Protein AF-A0A136N4A4-F1 (afdb_monomer)

Sequence (89 aa):
MKTNVSLKAVNGELNGEIILTWNAVKKASGYTVEICSHNIRKVWEQVDFVTRPKCIISGLQKGKTYMFRVSAVNNTQPGTGSYIVKKEI

pLDDT: mean 77.59, std 19.48, range [30.8, 95.75]

Nearest PDB structures (foldseek):
  5g56-assembly1_A  TM=8.464E-01  e=4.618E-04  Acetivibrio thermocellus
  5j7k-assembly2_B  TM=6.816E-01  e=1.506E-04  synthetic construct
  6rpx-assembly1_A  TM=8.107E-01  e=4.832E-03  Mus musculus
  4yfe-assembly2_B  TM=7.421E-01  e=1.662E-03  Mus musculus
  6rpz-assembly1_A  TM=7.913E-01  e=1.076E-02  Mus musculus

Foldseek 3Di:
DDPPWDWDWDADPDDQKIKIATDDDPQFQWKFKWKDWPDDPRDIDTDDIGRHRMDMDHDHDPPTKMWMFMATHHPPDPPDGGDGDTDTD

Secondary structure (DSSP, 8-state):
-------EEEE-SSTT-EEEE-PPPTT-SEEEEEEEESSSS---EEEEEESSSEEEE--PPTT--EEEEEEEE-TT-TTS---------

Structure (mmCIF, N/CA/C/O backbone):
data_AF-A0A136N4A4-F1
#
_entry.id   AF-A0A136N4A4-F1
#
loop_
_atom_site.group_PDB
_atom_site.id
_atom_site.type_symbol
_atom_site.label_atom_id
_atom_site.label_alt_id
_atom_site.label_comp_id
_atom_site.label_asym_id
_atom_site.label_entity_id
_atom_site.label_seq_id
_atom_site.pdbx_PDB_ins_code
_atom_site.Cartn_x
_atom_site.Cartn_y
_atom_site.Cartn_z
_atom_site.occupancy
_atom_site.B_iso_or_equiv
_atom_site.auth_seq_id
_atom_site.auth_comp_id
_atom_site.auth_asym_id
_atom_site.auth_atom_id
_atom_site.pdbx_PDB_model_num
ATOM 1 N N . MET A 1 1 ? 8.428 16.238 -15.138 1.00 37.78 1 MET A N 1
ATOM 2 C CA . MET A 1 1 ? 6.974 15.981 -15.024 1.00 37.78 1 MET A CA 1
ATOM 3 C C . MET A 1 1 ? 6.743 15.074 -13.821 1.00 37.78 1 MET A C 1
ATOM 5 O O . MET A 1 1 ? 7.283 13.977 -13.809 1.00 37.78 1 MET A O 1
ATOM 9 N N . LYS A 1 2 ? 6.048 15.541 -12.776 1.00 40.59 2 LYS A N 1
ATOM 10 C CA . LYS A 1 2 ? 5.677 14.707 -11.620 1.00 40.59 2 LYS A CA 1
ATOM 11 C C . LYS A 1 2 ? 4.405 13.946 -11.996 1.00 40.59 2 LYS A C 1
ATOM 13 O O . LYS A 1 2 ? 3.359 14.561 -12.162 1.00 40.59 2 LYS A O 1
ATOM 18 N N . THR A 1 3 ? 4.497 12.640 -12.207 1.00 40.47 3 THR A N 1
ATOM 19 C CA . THR A 1 3 ? 3.327 11.797 -12.473 1.00 40.47 3 THR A CA 1
ATOM 20 C C . THR A 1 3 ? 2.467 11.769 -11.208 1.00 40.47 3 THR A C 1
ATOM 22 O O . THR A 1 3 ? 2.927 11.302 -10.169 1.00 40.47 3 THR A O 1
ATOM 25 N N . ASN A 1 4 ? 1.247 12.308 -11.260 1.00 49.94 4 ASN A N 1
ATOM 26 C CA . ASN A 1 4 ? 0.304 12.260 -10.141 1.00 49.94 4 ASN A CA 1
ATOM 27 C C . ASN A 1 4 ? -0.151 10.807 -9.912 1.00 49.94 4 ASN A C 1
ATOM 29 O O . ASN A 1 4 ? -1.074 10.314 -10.564 1.00 49.94 4 ASN A O 1
ATOM 33 N N . VAL A 1 5 ? 0.510 10.103 -8.993 1.00 59.09 5 VAL A N 1
ATOM 34 C CA . VAL A 1 5 ? 0.037 8.815 -8.473 1.00 59.09 5 VAL A CA 1
ATOM 35 C C . VAL A 1 5 ? -1.101 9.114 -7.496 1.00 59.09 5 VAL A C 1
ATOM 37 O O . VAL A 1 5 ? -0.868 9.595 -6.391 1.00 59.09 5 VAL A O 1
ATOM 40 N N . SER A 1 6 ? -2.347 8.879 -7.910 1.00 82.44 6 SER A N 1
ATOM 41 C CA . SER A 1 6 ? -3.502 8.994 -7.014 1.00 82.44 6 SER A CA 1
ATOM 42 C C . SER A 1 6 ? -3.626 7.700 -6.213 1.00 82.44 6 SER A C 1
ATOM 44 O O . SER A 1 6 ? -4.060 6.692 -6.761 1.00 82.44 6 SER A O 1
ATOM 46 N N . LEU A 1 7 ? -3.209 7.710 -4.944 1.00 86.44 7 LEU A N 1
ATOM 47 C CA . LEU A 1 7 ? -3.482 6.617 -4.009 1.00 86.44 7 LEU A CA 1
ATOM 48 C C . LEU A 1 7 ? -4.886 6.796 -3.424 1.00 86.44 7 LEU A C 1
ATOM 50 O O . LEU A 1 7 ? -5.206 7.831 -2.834 1.00 86.44 7 LEU A O 1
ATOM 54 N N . LYS A 1 8 ? -5.718 5.770 -3.571 1.00 90.62 8 LYS A N 1
ATOM 55 C CA . LYS A 1 8 ? -7.060 5.694 -3.001 1.00 90.62 8 LYS A CA 1
ATOM 56 C C . LYS A 1 8 ? -7.108 4.561 -1.987 1.00 90.62 8 LYS A C 1
ATOM 58 O O . LYS A 1 8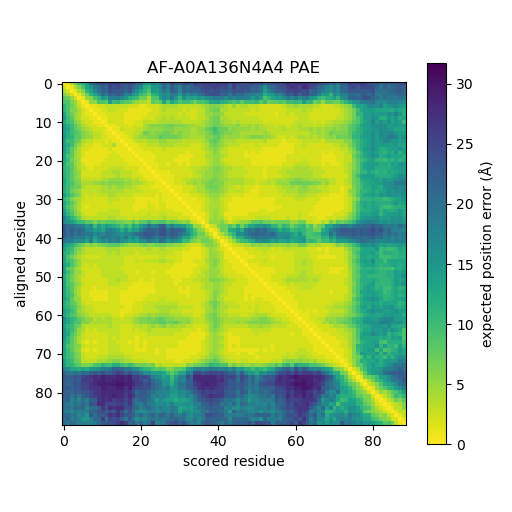 ? -6.566 3.490 -2.232 1.00 90.62 8 LYS A O 1
ATOM 63 N N . ALA A 1 9 ? -7.788 4.822 -0.880 1.00 91.12 9 ALA A N 1
ATOM 64 C CA . ALA A 1 9 ? -8.101 3.854 0.159 1.00 91.12 9 ALA A CA 1
ATOM 65 C C . ALA A 1 9 ? -9.622 3.802 0.302 1.00 91.12 9 ALA A C 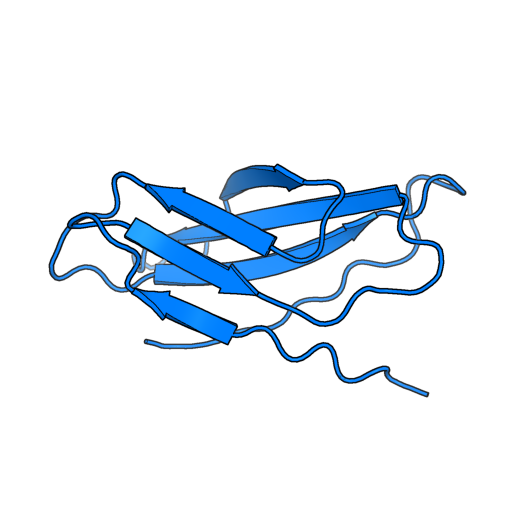1
ATOM 67 O O . ALA A 1 9 ? -10.251 4.863 0.386 1.00 91.12 9 ALA A O 1
ATOM 68 N N . VAL A 1 10 ? -10.187 2.598 0.287 1.00 92.12 10 VAL A N 1
ATOM 69 C CA . VAL A 1 10 ? -11.611 2.324 0.528 1.00 92.12 10 VAL A CA 1
ATOM 70 C C . VAL A 1 10 ? -11.742 1.132 1.474 1.00 92.12 10 VAL A C 1
ATOM 72 O O . VAL A 1 10 ? -10.814 0.332 1.573 1.00 92.12 10 VAL A O 1
ATOM 75 N N . ASN A 1 11 ? -12.874 1.007 2.165 1.00 91.44 11 ASN A N 1
ATOM 76 C CA . ASN A 1 11 ? -13.151 -0.174 2.987 1.00 91.44 11 ASN A CA 1
ATOM 77 C C . ASN A 1 11 ? -13.246 -1.429 2.107 1.00 91.44 11 ASN A C 1
ATOM 79 O O . ASN A 1 11 ? -13.775 -1.362 0.994 1.00 91.44 11 ASN A O 1
ATOM 83 N N . GLY A 1 12 ? -12.704 -2.538 2.606 1.00 89.38 12 GLY A N 1
ATOM 84 C CA . GLY A 1 12 ? -12.847 -3.858 2.001 1.00 89.38 12 GLY A CA 1
ATOM 85 C C . GLY A 1 12 ? -14.149 -4.553 2.383 1.00 89.38 12 GLY A C 1
ATOM 86 O O . GLY A 1 12 ? -15.042 -3.948 2.978 1.00 89.38 12 GLY A O 1
ATOM 87 N N . GLU A 1 13 ? -14.256 -5.829 2.019 1.00 89.38 13 GLU A N 1
ATOM 88 C CA . GLU A 1 13 ? -15.454 -6.634 2.293 1.00 89.38 13 GLU A CA 1
ATOM 89 C C . GLU A 1 13 ? -15.550 -7.026 3.775 1.00 89.38 13 GLU A C 1
ATOM 91 O O . GLU A 1 13 ? -16.650 -7.155 4.316 1.00 89.38 13 GLU A O 1
ATOM 96 N N . LEU A 1 14 ? -14.403 -7.177 4.448 1.00 89.12 14 LEU A N 1
ATOM 97 C CA . LEU A 1 14 ? -14.326 -7.561 5.855 1.00 89.12 14 LEU A CA 1
ATOM 98 C C . LEU A 1 14 ? -14.067 -6.369 6.790 1.00 89.12 14 LEU A C 1
ATOM 100 O O . LEU A 1 14 ? -13.451 -5.360 6.441 1.00 89.12 14 LEU A O 1
ATOM 104 N N . ASN A 1 15 ? -14.496 -6.513 8.047 1.00 88.25 15 ASN A N 1
ATOM 105 C CA . ASN A 1 15 ? -14.166 -5.552 9.098 1.00 88.25 15 ASN A CA 1
ATOM 106 C C . ASN A 1 15 ? -12.648 -5.489 9.314 1.00 88.25 15 ASN A C 1
ATOM 108 O O . ASN A 1 15 ? -11.998 -6.513 9.515 1.00 88.25 15 ASN A O 1
ATOM 112 N N . GLY A 1 16 ? -12.098 -4.273 9.334 1.00 89.62 16 GLY A N 1
ATOM 113 C CA . GLY A 1 16 ? -10.652 -4.071 9.462 1.00 89.62 16 GLY A CA 1
ATOM 114 C C . GLY A 1 16 ? -9.883 -4.299 8.160 1.00 89.62 16 GLY A C 1
ATOM 115 O O . GLY A 1 16 ? -8.660 -4.434 8.200 1.00 89.62 16 GLY A O 1
ATOM 116 N N . GLU A 1 17 ? -10.581 -4.348 7.023 1.00 92.62 17 GLU A N 1
ATOM 117 C CA . GLU A 1 17 ? -9.982 -4.423 5.697 1.00 92.62 17 GLU A CA 1
ATOM 118 C C . GLU A 1 17 ? -9.993 -3.060 4.998 1.00 92.62 17 GLU A C 1
ATOM 120 O O . GLU A 1 17 ? -11.012 -2.365 4.950 1.00 92.62 17 GLU A O 1
ATOM 125 N N . ILE A 1 18 ? -8.857 -2.694 4.411 1.00 93.69 18 ILE A N 1
ATOM 126 C CA . ILE A 1 18 ? -8.720 -1.541 3.525 1.00 93.69 18 ILE A CA 1
ATOM 127 C C . ILE A 1 18 ? -8.162 -2.006 2.186 1.00 93.69 18 ILE A C 1
ATOM 129 O O . ILE A 1 18 ? -7.112 -2.644 2.112 1.00 93.69 18 ILE A O 1
ATOM 133 N N . ILE A 1 19 ? -8.842 -1.617 1.112 1.00 94.62 19 ILE A N 1
ATOM 134 C CA . ILE A 1 19 ? -8.387 -1.814 -0.258 1.00 94.62 19 ILE A CA 1
ATOM 135 C C . ILE A 1 19 ? -7.685 -0.538 -0.714 1.00 94.62 19 ILE A C 1
ATOM 137 O O . ILE A 1 19 ? -8.291 0.534 -0.831 1.00 94.62 19 ILE A O 1
ATOM 141 N N . LEU A 1 20 ? -6.398 -0.669 -1.016 1.00 94.88 20 LEU A N 1
ATOM 142 C CA . LEU A 1 20 ? -5.592 0.364 -1.642 1.00 94.88 20 LEU A CA 1
ATOM 143 C C . LEU A 1 20 ? -5.569 0.165 -3.156 1.00 94.88 20 LEU A C 1
ATOM 145 O O . LEU A 1 20 ? -5.319 -0.936 -3.643 1.00 94.88 20 LEU A O 1
ATOM 149 N N . THR A 1 21 ? -5.794 1.242 -3.908 1.00 94.25 21 THR A N 1
ATOM 150 C CA . THR A 1 21 ? -5.650 1.274 -5.372 1.00 94.25 21 THR A CA 1
ATOM 151 C C . THR A 1 21 ? -4.887 2.517 -5.800 1.00 94.25 21 THR A C 1
ATOM 153 O O . THR A 1 21 ? -5.045 3.588 -5.210 1.00 94.25 21 THR A O 1
ATOM 156 N N . TRP A 1 22 ? -4.034 2.384 -6.811 1.00 91.94 22 TRP A N 1
ATOM 157 C CA . TRP A 1 22 ? -3.256 3.501 -7.341 1.00 91.94 22 TRP A CA 1
ATOM 158 C C . TRP A 1 22 ? -3.054 3.391 -8.850 1.00 91.94 22 TRP A C 1
ATOM 160 O O . TRP A 1 22 ? -3.436 2.413 -9.487 1.00 91.94 22 TRP A O 1
ATOM 170 N N . ASN A 1 23 ? -2.463 4.424 -9.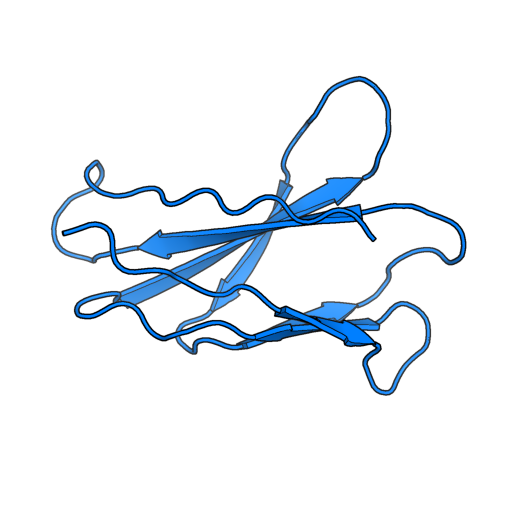445 1.00 88.19 23 ASN A N 1
ATOM 171 C CA . ASN A 1 23 ? -2.081 4.389 -10.852 1.00 88.19 23 ASN A CA 1
ATOM 172 C C . ASN A 1 23 ? -0.780 3.601 -11.015 1.00 88.19 23 ASN A C 1
ATOM 174 O O . ASN A 1 23 ? 0.190 3.861 -10.300 1.00 88.19 23 ASN A O 1
ATOM 178 N N . ALA A 1 24 ? -0.735 2.688 -11.986 1.00 86.88 24 ALA A N 1
ATOM 179 C CA . ALA A 1 24 ? 0.492 1.973 -12.309 1.00 86.88 24 ALA A CA 1
ATOM 180 C C . ALA A 1 24 ? 1.610 2.951 -12.714 1.00 86.88 24 ALA A C 1
ATOM 182 O O . ALA A 1 24 ? 1.403 3.871 -13.508 1.00 86.88 24 ALA A O 1
ATOM 183 N N . VAL A 1 25 ? 2.810 2.731 -12.183 1.00 84.62 25 VAL A N 1
ATOM 184 C CA . VAL A 1 25 ? 4.012 3.495 -12.516 1.00 84.62 25 VAL A CA 1
ATOM 185 C C . VAL A 1 25 ? 4.754 2.774 -13.641 1.00 84.62 25 VAL A C 1
ATOM 187 O O . VAL A 1 25 ? 5.079 1.592 -13.546 1.00 84.62 25 VAL A O 1
ATOM 190 N N . LYS A 1 26 ? 5.019 3.486 -14.741 1.00 81.44 26 LYS A N 1
ATOM 191 C CA . LYS A 1 26 ? 5.734 2.933 -15.900 1.00 81.44 26 LYS A CA 1
ATOM 192 C C . LYS A 1 26 ? 7.129 2.451 -15.474 1.00 81.44 26 LYS A C 1
ATOM 194 O O . LYS A 1 26 ? 7.860 3.213 -14.853 1.00 81.44 26 LYS A O 1
ATOM 199 N N . LYS A 1 27 ? 7.503 1.233 -15.890 1.00 81.75 27 LYS A N 1
ATOM 200 C CA . LYS A 1 27 ? 8.760 0.526 -15.547 1.00 81.75 27 LYS A CA 1
ATOM 201 C C . LYS A 1 27 ? 8.877 0.018 -14.099 1.00 81.75 27 LYS A C 1
ATOM 203 O O . LYS A 1 27 ? 9.917 -0.551 -13.772 1.00 81.75 27 LYS A O 1
ATOM 208 N N . ALA A 1 28 ? 7.833 0.149 -13.278 1.00 83.94 28 ALA A N 1
ATOM 209 C CA . ALA A 1 28 ? 7.819 -0.474 -11.959 1.00 83.94 28 ALA A CA 1
ATOM 210 C C . ALA A 1 28 ? 7.748 -2.000 -12.085 1.00 83.94 28 ALA A C 1
ATOM 212 O O . ALA A 1 28 ? 6.879 -2.529 -12.778 1.00 83.94 28 ALA A O 1
ATOM 213 N N . SER A 1 29 ? 8.660 -2.696 -11.408 1.00 86.19 29 SER A N 1
ATOM 214 C CA . SER A 1 29 ? 8.621 -4.148 -11.212 1.00 86.19 29 SER A CA 1
ATOM 215 C C . SER A 1 29 ? 7.740 -4.547 -10.028 1.00 86.19 29 SER A C 1
ATOM 217 O O . SER A 1 29 ? 7.295 -5.689 -9.956 1.00 86.19 29 SER A O 1
ATOM 219 N N . GLY A 1 30 ? 7.447 -3.611 -9.125 1.00 87.81 30 GLY A N 1
ATOM 220 C CA . GLY A 1 30 ? 6.492 -3.806 -8.044 1.00 87.81 30 GLY A CA 1
ATOM 221 C C . GLY A 1 30 ? 6.324 -2.566 -7.180 1.00 87.81 30 GLY A C 1
ATOM 222 O O . GLY A 1 30 ? 6.782 -1.477 -7.532 1.00 87.81 30 GLY A O 1
ATOM 223 N N . TYR A 1 31 ? 5.637 -2.740 -6.061 1.00 87.81 31 TYR A N 1
ATOM 224 C CA . TYR A 1 31 ? 5.262 -1.675 -5.151 1.00 87.81 31 TYR A CA 1
ATOM 225 C C . TYR A 1 31 ? 5.400 -2.151 -3.714 1.00 87.81 31 TYR A C 1
ATOM 227 O O . TYR A 1 31 ? 4.790 -3.145 -3.325 1.00 87.81 31 TYR A O 1
ATOM 235 N N . THR A 1 32 ? 6.153 -1.399 -2.924 1.00 90.38 32 THR A N 1
ATOM 236 C CA . THR A 1 32 ? 6.198 -1.555 -1.474 1.00 90.38 32 THR A CA 1
ATOM 237 C C . THR A 1 32 ? 5.036 -0.782 -0.863 1.00 90.38 32 THR A C 1
ATOM 239 O O . THR A 1 32 ? 4.886 0.415 -1.126 1.00 90.38 32 THR A O 1
ATOM 242 N N . VAL A 1 33 ? 4.217 -1.458 -0.061 1.00 91.44 33 VAL A N 1
ATOM 243 C CA . VAL A 1 33 ? 3.080 -0.870 0.653 1.00 91.44 33 VAL A CA 1
ATOM 244 C C . VAL A 1 33 ? 3.439 -0.753 2.124 1.00 91.44 33 VAL A C 1
ATOM 246 O O . VAL A 1 33 ? 3.853 -1.729 2.750 1.00 91.44 33 VAL A O 1
ATOM 249 N N . GLU A 1 34 ? 3.274 0.445 2.677 1.00 92.12 34 GLU A N 1
ATOM 250 C CA . GLU A 1 34 ? 3.625 0.733 4.063 1.00 92.12 34 GLU A CA 1
ATOM 251 C C . GLU A 1 34 ? 2.469 1.400 4.799 1.00 92.12 34 GLU A C 1
ATOM 253 O O . GLU A 1 34 ? 1.747 2.239 4.244 1.00 92.12 34 GLU A O 1
ATOM 258 N N . ILE A 1 35 ? 2.339 1.049 6.074 1.00 90.44 35 ILE A N 1
ATOM 259 C CA . ILE A 1 35 ? 1.346 1.591 6.991 1.00 90.44 35 ILE A CA 1
ATOM 260 C C . ILE A 1 35 ? 2.029 2.335 8.139 1.00 90.44 35 ILE A C 1
ATOM 262 O O . ILE A 1 35 ? 3.127 1.988 8.567 1.00 90.44 35 ILE A O 1
ATOM 26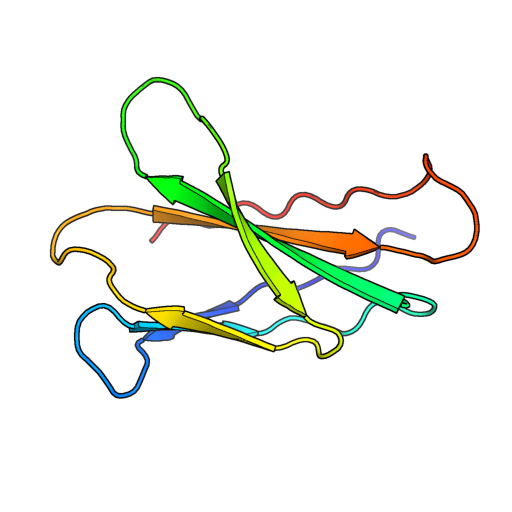6 N N . CYS A 1 36 ? 1.363 3.358 8.660 1.00 88.56 36 CYS A N 1
ATOM 267 C CA . CYS A 1 36 ? 1.708 3.991 9.925 1.00 88.56 36 CYS A CA 1
ATOM 268 C C . CYS A 1 36 ? 0.443 4.065 10.779 1.00 88.56 36 CYS A C 1
ATOM 270 O O . CYS A 1 36 ? -0.520 4.737 10.402 1.00 88.56 36 CYS A O 1
ATOM 272 N N . SER A 1 37 ? 0.439 3.403 11.937 1.00 83.88 37 SER A N 1
ATOM 273 C CA . SER A 1 37 ? -0.603 3.608 12.947 1.00 83.88 37 SER A CA 1
ATOM 274 C C . SER A 1 37 ? -0.363 4.952 13.644 1.00 83.88 37 SER A C 1
ATOM 276 O O . SER A 1 37 ? 0.781 5.318 13.931 1.00 83.88 37 SER A O 1
ATOM 278 N N . HIS A 1 38 ? -1.409 5.753 13.859 1.00 69.19 38 HIS A N 1
ATOM 279 C CA . HIS A 1 38 ? -1.252 7.054 14.508 1.00 69.19 38 HIS A CA 1
ATOM 280 C C . HIS A 1 38 ? -0.886 6.875 15.989 1.00 69.19 38 HIS A C 1
ATOM 282 O O . HIS A 1 38 ? -1.751 6.720 16.843 1.00 69.19 38 HIS A O 1
ATOM 288 N N . ASN A 1 39 ? 0.414 6.890 16.276 1.00 56.34 39 ASN A N 1
ATOM 289 C CA . ASN A 1 39 ? 0.994 6.976 17.611 1.00 56.34 39 ASN A CA 1
ATOM 290 C C . ASN A 1 39 ? 2.322 7.735 17.509 1.00 56.34 39 ASN A C 1
ATOM 292 O O . ASN A 1 39 ? 3.360 7.110 17.352 1.00 56.34 39 ASN A O 1
ATOM 296 N N . ILE A 1 40 ? 2.273 9.074 17.556 1.00 55.31 40 ILE A N 1
ATOM 297 C CA . ILE A 1 40 ? 3.315 10.047 17.981 1.00 55.31 40 ILE A CA 1
ATOM 298 C C . ILE A 1 40 ? 4.713 10.003 17.285 1.00 55.31 40 ILE A C 1
ATOM 300 O O . ILE A 1 40 ? 5.402 11.017 17.251 1.00 55.31 40 ILE A O 1
ATOM 304 N N . ARG A 1 41 ? 5.147 8.902 16.652 1.00 62.94 41 ARG A N 1
ATOM 305 C CA . ARG A 1 41 ? 6.515 8.661 16.152 1.00 62.94 41 ARG A CA 1
ATOM 306 C C . ARG A 1 41 ? 6.641 8.393 14.645 1.00 62.94 41 ARG A C 1
ATOM 308 O O . ARG A 1 41 ? 7.758 8.186 14.190 1.00 62.94 41 ARG A O 1
ATOM 315 N N . LYS A 1 42 ? 5.560 8.457 13.851 1.00 70.06 42 LYS A N 1
ATOM 316 C CA . LYS A 1 42 ? 5.593 8.318 12.368 1.00 70.06 42 LYS A CA 1
ATOM 317 C C . LYS A 1 42 ? 6.457 7.136 11.872 1.00 70.06 42 LYS A C 1
ATOM 319 O O . LYS A 1 42 ? 7.186 7.276 10.888 1.00 70.06 42 LYS A O 1
ATOM 324 N N . VAL A 1 43 ? 6.406 5.999 12.566 1.00 85.06 43 VAL A N 1
ATOM 325 C CA . VAL A 1 43 ? 7.111 4.783 12.140 1.00 85.06 43 VAL A CA 1
ATOM 326 C C . VAL A 1 43 ? 6.298 4.153 11.014 1.00 85.06 43 VAL A C 1
ATOM 328 O O . VAL A 1 43 ? 5.115 3.872 11.187 1.00 85.06 43 VAL A O 1
ATOM 331 N N . TRP A 1 44 ? 6.925 4.005 9.849 1.00 88.31 44 TRP A N 1
ATOM 332 C CA . TRP A 1 44 ? 6.335 3.338 8.694 1.00 88.31 44 TRP A CA 1
ATOM 333 C C . TRP A 1 44 ? 6.799 1.890 8.678 1.00 88.31 44 TRP A C 1
ATOM 335 O O . TRP A 1 44 ? 7.999 1.631 8.751 1.00 88.31 44 TRP A O 1
ATOM 345 N N . GLU A 1 45 ? 5.851 0.973 8.566 1.00 90.38 45 GLU A N 1
ATOM 346 C CA . GLU A 1 45 ? 6.101 -0.461 8.507 1.00 90.38 45 GLU A CA 1
ATOM 347 C C . GLU A 1 45 ? 5.660 -0.985 7.146 1.00 90.38 45 GLU A C 1
ATOM 349 O O . GLU A 1 45 ? 4.544 -0.705 6.700 1.00 90.38 45 GLU A O 1
ATOM 354 N N . GLN A 1 46 ? 6.533 -1.739 6.478 1.00 92.44 46 GLN A N 1
ATOM 355 C CA . GLN A 1 46 ? 6.173 -2.444 5.255 1.00 92.44 46 GLN A CA 1
ATOM 356 C C . GLN A 1 46 ? 5.232 -3.594 5.598 1.00 92.44 46 GLN A C 1
ATOM 358 O O . GLN A 1 46 ? 5.589 -4.483 6.367 1.00 92.44 46 GLN A O 1
ATOM 363 N N . VAL A 1 47 ? 4.050 -3.579 4.990 1.00 93.50 47 VAL A N 1
ATOM 364 C CA . VAL A 1 47 ? 3.027 -4.615 5.181 1.00 93.50 47 VAL A CA 1
ATOM 365 C C . VAL A 1 47 ? 2.929 -5.557 3.997 1.00 93.50 47 VAL A C 1
ATOM 367 O O . VAL A 1 47 ? 2.508 -6.695 4.167 1.00 93.50 47 VAL A O 1
ATOM 370 N N . ASP A 1 48 ? 3.315 -5.100 2.804 1.00 94.56 48 ASP A N 1
ATOM 371 C CA . ASP A 1 48 ? 3.199 -5.911 1.599 1.00 94.56 48 ASP A CA 1
ATOM 372 C C . ASP A 1 48 ? 4.160 -5.449 0.494 1.00 94.56 48 ASP A C 1
ATOM 374 O O . ASP A 1 48 ? 4.619 -4.298 0.464 1.00 94.56 48 ASP A O 1
ATOM 378 N N . PHE A 1 49 ? 4.435 -6.357 -0.439 1.00 92.69 49 PHE A N 1
ATOM 379 C CA . PHE A 1 49 ? 5.053 -6.068 -1.722 1.00 92.69 49 PHE A CA 1
ATOM 380 C C . PHE A 1 49 ? 4.219 -6.693 -2.841 1.00 92.69 49 PHE A C 1
ATOM 382 O O . PHE A 1 49 ? 4.146 -7.913 -2.982 1.00 92.69 49 PHE A O 1
ATOM 389 N N . VAL A 1 50 ? 3.630 -5.848 -3.686 1.00 94.06 50 VAL A N 1
ATOM 390 C CA . VAL A 1 50 ? 2.730 -6.285 -4.760 1.00 94.06 50 VAL A CA 1
ATOM 391 C C . VAL A 1 50 ? 3.254 -5.885 -6.131 1.00 94.06 50 VAL A C 1
ATOM 393 O O . VAL A 1 50 ? 3.863 -4.835 -6.308 1.00 94.06 50 VAL A O 1
ATOM 396 N N . THR A 1 51 ? 2.976 -6.695 -7.150 1.00 92.44 51 THR A N 1
ATOM 397 C CA . THR A 1 51 ? 3.332 -6.384 -8.549 1.00 92.44 51 THR A CA 1
ATOM 398 C C . THR A 1 51 ? 2.213 -5.660 -9.301 1.00 92.44 51 THR A C 1
ATOM 400 O O . THR A 1 51 ? 2.430 -5.105 -10.378 1.00 92.44 51 THR A O 1
ATOM 403 N N . ARG A 1 52 ? 1.003 -5.630 -8.731 1.00 93.44 52 ARG A N 1
ATOM 404 C CA . ARG A 1 52 ? -0.184 -4.967 -9.287 1.00 93.44 52 ARG A CA 1
ATOM 405 C C . ARG A 1 52 ? -0.482 -3.680 -8.517 1.00 93.44 52 ARG A C 1
ATOM 407 O O . ARG A 1 52 ? -0.161 -3.602 -7.336 1.00 93.44 52 ARG A O 1
ATOM 414 N N . PRO A 1 53 ? -1.141 -2.683 -9.133 1.00 92.25 53 PRO A N 1
ATOM 415 C CA . PRO A 1 53 ? -1.443 -1.416 -8.475 1.00 92.25 53 PRO A CA 1
ATOM 416 C C . PRO A 1 53 ? -2.676 -1.491 -7.543 1.00 92.25 53 PRO A C 1
ATOM 418 O O . PRO A 1 53 ? -3.566 -0.637 -7.578 1.00 92.25 53 PRO A O 1
ATOM 421 N N . LYS A 1 54 ? -2.761 -2.569 -6.758 1.00 94.75 54 LYS A N 1
ATOM 422 C CA . LYS A 1 54 ? -3.824 -2.870 -5.797 1.00 94.75 54 LYS A CA 1
ATOM 423 C C . LYS A 1 54 ? -3.238 -3.701 -4.655 1.00 94.75 54 LYS A C 1
ATOM 425 O O . LYS A 1 54 ? -2.504 -4.647 -4.922 1.00 94.75 54 LYS A O 1
ATOM 430 N N . CYS A 1 55 ? -3.605 -3.385 -3.418 1.00 95.75 55 CYS A N 1
ATOM 431 C CA . CYS A 1 55 ? -3.261 -4.164 -2.225 1.00 95.75 55 CYS A CA 1
ATOM 432 C C . CYS A 1 55 ? -4.460 -4.184 -1.269 1.00 95.75 55 CYS A C 1
ATOM 434 O O . CYS A 1 55 ? -5.202 -3.204 -1.193 1.00 95.75 55 CYS A O 1
ATOM 436 N N . ILE A 1 56 ? -4.662 -5.306 -0.584 1.00 95.50 56 ILE A N 1
ATOM 437 C CA . ILE A 1 56 ? -5.686 -5.468 0.448 1.00 95.50 56 ILE A CA 1
ATOM 438 C C . ILE A 1 56 ? -4.953 -5.618 1.775 1.00 95.50 56 ILE A C 1
ATOM 440 O O . ILE A 1 56 ? -4.158 -6.538 1.938 1.00 95.50 56 ILE A O 1
ATOM 444 N N . ILE A 1 57 ? -5.215 -4.710 2.710 1.00 93.06 57 ILE A N 1
ATOM 445 C CA . ILE A 1 57 ? -4.641 -4.741 4.054 1.00 93.06 57 ILE A CA 1
ATOM 446 C C . ILE A 1 57 ? -5.740 -5.172 5.012 1.00 93.06 57 ILE A C 1
ATOM 448 O O . ILE A 1 57 ? -6.746 -4.479 5.142 1.00 93.06 57 ILE A O 1
ATOM 452 N N . SER A 1 58 ? -5.537 -6.297 5.688 1.00 93.19 58 SER A N 1
ATOM 453 C CA . SER A 1 58 ? -6.466 -6.864 6.668 1.00 93.19 58 SER A CA 1
ATOM 454 C C . SER A 1 58 ? -5.956 -6.711 8.103 1.00 93.19 58 SER A C 1
ATOM 456 O O . SER A 1 58 ? -4.770 -6.483 8.334 1.00 93.19 58 SER A O 1
ATOM 458 N N . GLY A 1 59 ? -6.842 -6.906 9.083 1.00 91.25 59 GLY A N 1
AT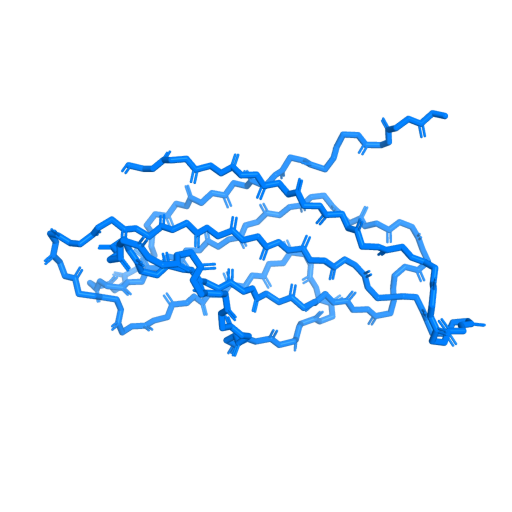OM 459 C CA . GLY A 1 59 ? -6.472 -6.933 10.504 1.00 91.25 59 GLY A CA 1
ATOM 460 C C . GLY A 1 59 ? -6.320 -5.552 11.147 1.00 91.25 59 GLY A C 1
ATOM 461 O O . GLY A 1 59 ? -5.757 -5.441 12.237 1.00 91.25 59 GLY A O 1
ATOM 462 N N . LEU A 1 60 ? -6.821 -4.494 10.503 1.00 90.31 60 LEU A N 1
ATOM 463 C CA . LEU A 1 60 ? -6.815 -3.150 11.075 1.00 90.31 60 LEU A CA 1
ATOM 464 C C . LEU A 1 60 ? -7.848 -3.030 12.199 1.00 90.31 60 LEU A C 1
ATOM 466 O O . LEU A 1 60 ? -8.983 -3.496 12.095 1.00 90.31 60 LEU A O 1
ATOM 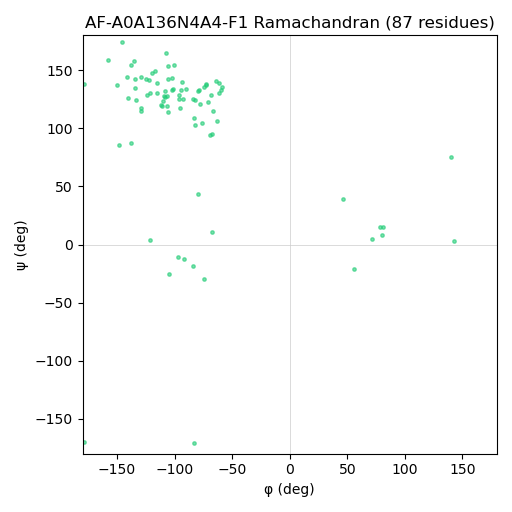470 N N . GLN A 1 61 ? -7.459 -2.369 13.287 1.00 88.88 61 GLN A N 1
ATOM 471 C CA . GLN A 1 61 ? -8.323 -2.191 14.449 1.00 88.88 61 GLN A CA 1
ATOM 472 C C . GLN A 1 61 ? -9.329 -1.062 14.213 1.00 88.88 61 GLN A C 1
ATOM 474 O O . GLN A 1 61 ? -8.969 0.049 13.817 1.00 88.88 61 GLN A O 1
ATOM 479 N N . LYS A 1 62 ? -10.604 -1.326 14.519 1.00 82.38 62 LYS A N 1
ATOM 480 C CA . LYS A 1 62 ? -11.668 -0.318 14.437 1.00 82.38 62 LYS A CA 1
ATOM 481 C C . LYS A 1 62 ? -11.383 0.847 15.392 1.00 82.38 62 LYS A C 1
ATOM 483 O O . LYS A 1 62 ? -10.975 0.640 16.531 1.00 82.38 62 LYS A O 1
ATOM 488 N N . GLY A 1 63 ? -11.633 2.072 14.928 1.00 83.25 63 GLY A N 1
ATOM 489 C CA . GLY A 1 63 ? -11.432 3.293 15.717 1.00 83.25 63 GLY A CA 1
ATOM 490 C C . GLY A 1 63 ? -9.980 3.779 15.783 1.00 83.25 63 GLY A C 1
ATOM 491 O O . GLY A 1 63 ? -9.689 4.704 16.537 1.00 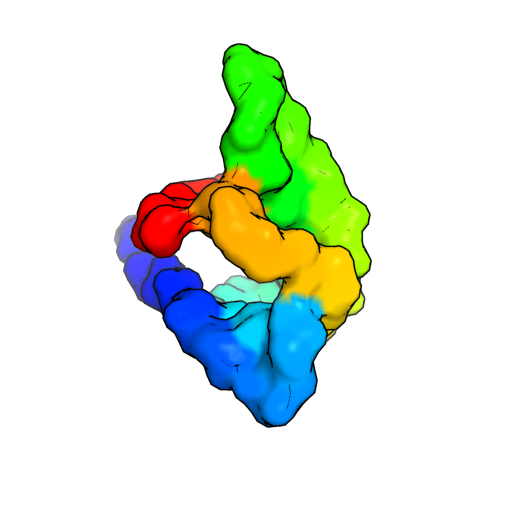83.25 63 GLY A O 1
ATOM 492 N N . LYS A 1 64 ? -9.063 3.177 15.013 1.00 85.56 64 LYS A N 1
ATOM 493 C CA . LYS A 1 64 ? -7.690 3.664 14.840 1.00 85.56 64 LYS A CA 1
ATOM 494 C C . LYS A 1 64 ? -7.539 4.388 13.505 1.00 85.56 64 LYS A C 1
ATOM 496 O O . LYS A 1 64 ? -8.086 3.958 12.493 1.00 85.56 64 LYS A O 1
ATOM 501 N N . THR A 1 65 ? -6.742 5.452 13.508 1.00 85.56 65 THR A N 1
ATOM 502 C CA . THR A 1 65 ? -6.330 6.151 12.288 1.00 85.56 65 THR A CA 1
ATOM 503 C C . THR A 1 65 ? -5.036 5.548 11.758 1.00 85.56 65 THR A C 1
ATOM 505 O O . THR A 1 65 ? -4.069 5.353 12.504 1.00 85.56 65 THR A O 1
ATOM 508 N N . TYR A 1 66 ? -5.015 5.297 10.453 1.00 86.94 66 TYR A N 1
ATOM 509 C CA . TYR A 1 66 ? -3.866 4.766 9.735 1.00 86.94 66 TYR A CA 1
ATOM 510 C C . TYR A 1 66 ? -3.509 5.681 8.569 1.00 86.94 66 TYR A C 1
ATOM 512 O O . TYR A 1 66 ? -4.384 6.216 7.891 1.00 86.94 66 TYR A O 1
ATOM 520 N N . MET A 1 67 ? -2.212 5.832 8.319 1.00 88.50 67 MET A N 1
ATOM 521 C CA . MET A 1 67 ? -1.700 6.434 7.094 1.00 88.50 67 MET A CA 1
ATOM 522 C C . MET A 1 67 ? -1.127 5.338 6.207 1.00 88.50 67 MET A C 1
ATOM 524 O O . MET A 1 67 ? -0.469 4.421 6.697 1.00 88.50 67 MET A O 1
ATOM 528 N N . PHE A 1 68 ? -1.326 5.476 4.901 1.00 89.12 68 PHE A N 1
ATOM 529 C CA . PHE A 1 68 ? -0.829 4.537 3.902 1.00 89.12 68 PHE A CA 1
ATOM 530 C C . PHE A 1 68 ? 0.066 5.267 2.914 1.00 89.12 68 PHE A C 1
ATOM 532 O O . PHE A 1 68 ? -0.243 6.391 2.507 1.00 89.12 68 PHE A O 1
ATOM 539 N N . ARG A 1 69 ? 1.148 4.613 2.498 1.00 89.31 69 ARG A N 1
ATOM 540 C CA . ARG A 1 69 ? 1.963 5.054 1.366 1.00 89.31 69 ARG A CA 1
ATOM 541 C C . ARG A 1 69 ? 2.354 3.862 0.510 1.00 89.31 69 ARG A C 1
ATOM 543 O O . ARG A 1 69 ? 2.419 2.732 0.986 1.00 89.31 69 ARG A O 1
ATOM 550 N N . VAL A 1 70 ? 2.619 4.146 -0.757 1.00 88.06 70 VAL A N 1
ATOM 551 C CA . VAL A 1 70 ? 3.023 3.144 -1.737 1.00 88.06 70 VAL A CA 1
ATOM 552 C C . VAL A 1 70 ? 4.212 3.676 -2.520 1.00 88.06 70 VAL A C 1
ATOM 554 O O . VAL A 1 70 ? 4.115 4.741 -3.129 1.00 88.06 70 VAL A O 1
ATOM 557 N N . SER A 1 71 ? 5.305 2.917 -2.526 1.00 85.56 71 SER A N 1
ATOM 558 C CA . SER A 1 71 ? 6.536 3.244 -3.247 1.00 85.56 71 SER A CA 1
ATOM 559 C C . SER A 1 71 ? 6.721 2.283 -4.417 1.00 85.56 71 SER A C 1
ATOM 561 O O . SER A 1 71 ? 6.758 1.073 -4.220 1.00 85.56 71 SER A O 1
ATOM 563 N N . ALA A 1 72 ? 6.842 2.804 -5.637 1.00 83.81 72 ALA A N 1
ATOM 564 C CA . ALA A 1 72 ? 7.170 1.987 -6.803 1.00 83.81 72 ALA A CA 1
ATOM 565 C C . ALA A 1 72 ? 8.644 1.558 -6.766 1.00 83.81 72 ALA A C 1
ATOM 567 O O . ALA A 1 72 ? 9.520 2.371 -6.487 1.00 83.81 72 ALA A O 1
ATOM 568 N N . VAL A 1 73 ? 8.915 0.300 -7.096 1.00 80.69 73 VAL A N 1
ATOM 569 C CA . VAL A 1 73 ? 10.263 -0.259 -7.217 1.00 80.69 73 VAL A CA 1
ATOM 570 C C . VAL A 1 73 ? 10.538 -0.517 -8.691 1.00 80.69 73 VAL A C 1
ATOM 572 O O . VAL A 1 73 ? 9.740 -1.164 -9.362 1.00 80.69 73 VAL A O 1
ATOM 575 N N . ASN A 1 74 ? 11.662 -0.013 -9.200 1.00 72.25 74 ASN A N 1
ATOM 576 C CA . ASN A 1 74 ? 12.140 -0.296 -10.552 1.00 72.25 74 ASN A CA 1
ATOM 577 C C . ASN A 1 74 ? 13.360 -1.215 -10.441 1.00 72.25 74 ASN A C 1
ATOM 579 O O . ASN A 1 74 ? 14.326 -0.870 -9.762 1.00 72.25 74 ASN A O 1
ATOM 583 N N . ASN A 1 75 ? 13.352 -2.352 -11.138 1.00 59.62 75 ASN A N 1
ATOM 584 C CA . ASN A 1 75 ? 14.410 -3.372 -11.080 1.00 59.62 75 ASN A CA 1
ATOM 585 C C . ASN A 1 75 ? 15.771 -2.930 -11.668 1.00 59.62 75 ASN A C 1
ATOM 587 O O . ASN A 1 75 ? 16.636 -3.765 -11.905 1.00 59.62 75 ASN A O 1
ATOM 591 N N . THR A 1 76 ? 15.953 -1.641 -11.971 1.00 50.69 76 THR A N 1
ATOM 592 C CA . THR A 1 76 ? 17.118 -1.130 -12.706 1.00 50.69 76 THR A CA 1
ATOM 593 C C .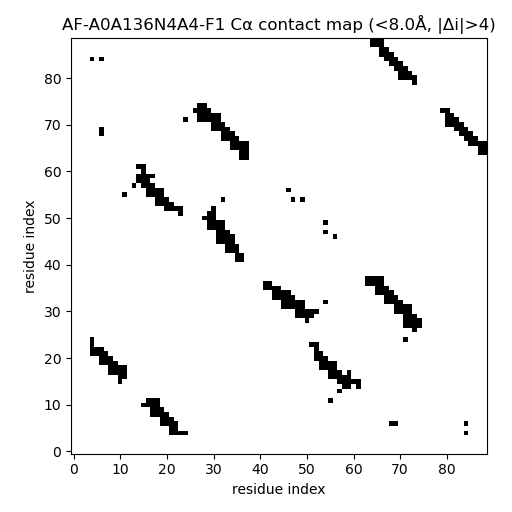 THR A 1 76 ? 18.242 -0.562 -11.847 1.00 50.69 76 THR A C 1
ATOM 595 O O . THR A 1 76 ? 19.300 -0.339 -12.407 1.00 50.69 76 THR A O 1
ATOM 598 N N . GLN A 1 77 ? 18.079 -0.345 -10.538 1.00 42.28 77 GLN A N 1
ATOM 599 C CA . GLN A 1 77 ? 19.186 -0.078 -9.598 1.00 42.28 77 GLN A CA 1
ATOM 600 C C . GLN A 1 77 ? 18.600 0.079 -8.180 1.00 42.28 77 GLN A C 1
ATOM 602 O O . GLN A 1 77 ? 17.589 0.778 -8.043 1.00 42.28 77 GLN A O 1
ATOM 607 N N . PRO A 1 78 ? 19.201 -0.465 -7.104 1.00 39.03 78 PRO A N 1
ATOM 608 C CA . PRO A 1 78 ? 18.876 -0.008 -5.755 1.00 39.03 78 PRO A CA 1
ATOM 609 C C . PRO A 1 78 ? 19.283 1.471 -5.635 1.00 39.03 78 PRO A C 1
ATOM 611 O O . PRO A 1 78 ? 20.470 1.777 -5.603 1.00 39.03 78 PRO A O 1
ATOM 614 N N . GLY A 1 79 ? 18.318 2.401 -5.627 1.00 46.94 79 GLY A N 1
ATOM 615 C CA . GLY A 1 79 ? 18.596 3.802 -5.273 1.00 46.94 79 GLY A CA 1
ATOM 616 C C . GLY A 1 79 ? 17.872 4.928 -6.016 1.00 46.94 79 GLY A C 1
ATOM 617 O O . GLY A 1 79 ? 18.167 6.083 -5.724 1.00 46.94 79 GLY A O 1
ATOM 618 N N . THR A 1 80 ? 16.941 4.696 -6.951 1.00 43.59 80 THR A N 1
ATOM 619 C CA . THR A 1 80 ? 16.308 5.839 -7.653 1.00 43.59 80 THR A CA 1
ATOM 620 C C . THR A 1 80 ? 14.800 5.683 -7.848 1.00 43.59 80 THR A C 1
ATOM 622 O O . THR A 1 80 ? 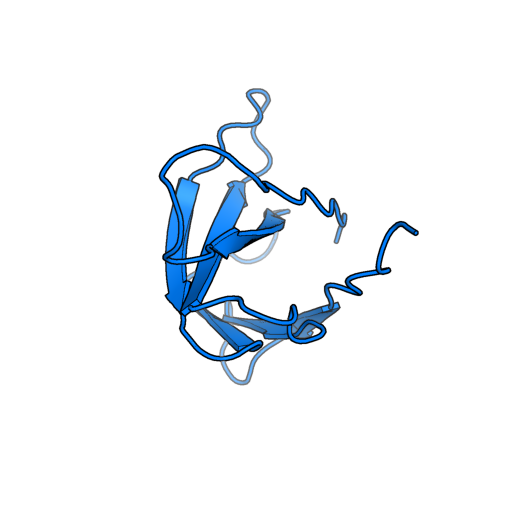14.332 5.231 -8.891 1.00 43.59 80 THR A O 1
ATOM 625 N N . GLY A 1 81 ? 14.034 6.120 -6.841 1.00 47.62 81 GLY A N 1
ATOM 626 C CA . GLY A 1 81 ? 12.623 6.486 -7.002 1.00 47.62 81 GLY A CA 1
ATOM 627 C C . GLY A 1 81 ? 11.697 6.058 -5.865 1.00 47.62 81 GLY A C 1
ATOM 628 O O . GLY A 1 81 ? 10.901 5.152 -6.055 1.00 47.62 81 GLY A O 1
ATOM 629 N N . SER A 1 82 ? 11.728 6.742 -4.717 1.00 47.28 82 SER A N 1
ATOM 630 C CA . SER A 1 82 ? 10.669 6.604 -3.702 1.00 47.28 82 SER A CA 1
ATOM 631 C C . SER A 1 82 ? 9.637 7.722 -3.874 1.00 47.28 82 SER A C 1
ATOM 633 O O . SER A 1 82 ? 9.989 8.902 -3.869 1.00 47.28 82 SER A O 1
ATOM 635 N N . TYR A 1 83 ? 8.359 7.365 -4.017 1.00 52.94 83 TYR A N 1
ATOM 636 C CA . TYR A 1 83 ? 7.240 8.309 -4.109 1.00 52.94 83 TYR A CA 1
ATOM 637 C C . TYR A 1 83 ? 6.393 8.190 -2.839 1.00 52.94 83 TYR A C 1
ATOM 639 O O . TYR A 1 83 ? 5.868 7.125 -2.548 1.00 52.94 83 TYR A O 1
ATOM 647 N N . ILE A 1 84 ? 6.261 9.272 -2.067 1.00 45.22 84 ILE A N 1
ATOM 648 C CA . ILE A 1 84 ? 5.469 9.283 -0.828 1.00 45.22 84 ILE A CA 1
ATOM 649 C C . ILE A 1 84 ? 4.167 10.041 -1.093 1.00 45.22 84 ILE A C 1
ATOM 651 O O . ILE A 1 84 ? 4.190 11.253 -1.302 1.00 45.22 84 ILE A O 1
ATOM 655 N N . VAL A 1 85 ? 3.032 9.344 -1.038 1.00 43.84 85 VAL A N 1
ATOM 656 C CA . VAL A 1 85 ? 1.702 9.966 -0.939 1.00 43.84 85 VAL A CA 1
ATOM 657 C C . VAL A 1 85 ? 1.242 9.849 0.512 1.00 43.84 85 VAL A C 1
ATOM 659 O O . VAL A 1 85 ? 1.377 8.789 1.113 1.00 43.84 85 VAL A O 1
ATOM 662 N N . LYS A 1 86 ? 0.734 10.943 1.088 1.00 40.03 86 LYS A N 1
ATOM 663 C CA . LYS A 1 86 ? 0.110 10.964 2.418 1.00 40.03 86 LYS A CA 1
ATOM 664 C C . LYS A 1 86 ? -1.392 11.144 2.234 1.00 40.03 86 LYS A C 1
ATOM 666 O O . LYS A 1 86 ? -1.799 12.042 1.501 1.00 40.03 86 LYS A O 1
ATOM 671 N N . LYS A 1 87 ? -2.198 10.324 2.905 1.00 34.78 87 LYS A N 1
ATOM 672 C CA . LYS A 1 87 ? -3.643 10.529 3.030 1.00 34.78 87 LYS A CA 1
ATOM 673 C C . LYS A 1 87 ? -4.054 10.305 4.484 1.00 34.78 87 LYS A C 1
ATOM 675 O O . LYS A 1 87 ? -3.592 9.346 5.099 1.00 34.78 87 LYS A O 1
ATOM 680 N N . GLU A 1 88 ? -4.870 11.214 5.002 1.00 30.80 88 GLU A N 1
ATOM 681 C CA . GLU A 1 88 ? -5.540 11.120 6.301 1.00 30.80 88 GLU A CA 1
ATOM 682 C C . GLU A 1 88 ? -6.937 10.517 6.074 1.00 30.80 88 GLU A C 1
ATOM 684 O O . GLU A 1 88 ? -7.568 10.802 5.048 1.00 30.80 88 GLU A O 1
ATOM 689 N N . ILE A 1 89 ? -7.373 9.634 6.978 1.00 39.34 89 ILE A N 1
ATOM 690 C CA . ILE A 1 89 ? -8.733 9.075 7.029 1.00 39.34 89 ILE A CA 1
ATOM 691 C C . ILE A 1 89 ? -9.363 9.510 8.343 1.00 39.34 89 ILE A C 1
ATOM 693 O O . ILE A 1 89 ? -8.664 9.367 9.376 1.00 39.34 89 ILE A O 1
#

Radius of gyration: 13.26 Å; Cα contacts (8 Å, |Δi|>4): 176; chains: 1; bounding box: 35×24×34 Å

Mean predicted aligned error: 8.51 Å

Solvent-accessible surface area (backbone atoms only — not comparable to full-atom values): 5552 Å² total; per-residue (Å²): 134,86,80,84,65,57,77,44,78,44,78,43,96,52,90,36,25,37,34,37,39,43,59,77,60,89,76,46,65,26,30,45,31,31,40,24,68,81,62,102,66,83,60,73,42,80,79,49,77,35,75,56,55,53,52,76,48,70,81,47,63,87,95,62,50,57,35,52,36,56,28,53,38,48,89,84,55,100,84,84,62,83,48,86,54,84,53,87,111